Protein AF-A0A5E4R5S4-F1 (afdb_monomer_lite)

Sequence (81 aa):
MWSLGILLVFLMSADAYISFKPDDVEVPDIPGMFTTMFAKGKPLFIEARHFDDPLHYAKIMGYDKPIDFKLGETDNEDIKK

Organism: NCBI:txid189913

InterPro domains:
  IPR009724 TMEM70 family [PTHR13281] (19-75)
  IPR045325 TMEM70/TMEM186/TMEM223 protein family [PF06979] (16-63)

Structure (mmCIF, N/CA/C/O backbone):
data_AF-A0A5E4R5S4-F1
#
_entry.id   AF-A0A5E4R5S4-F1
#
loop_
_atom_site.group_PDB
_atom_site.id
_atom_site.type_symbol
_atom_site.label_atom_id
_atom_site.label_alt_id
_atom_site.label_comp_id
_atom_site.label_asym_id
_atom_site.label_entity_id
_atom_site.label_seq_id
_atom_site.pdbx_PDB_ins_code
_atom_site.Cartn_x
_atom_site.Cartn_y
_atom_site.Cartn_z
_atom_site.occupancy
_atom_site.B_iso_or_equiv
_atom_site.auth_seq_id
_atom_site.auth_comp_id
_atom_site.auth_asym_id
_atom_site.auth_atom_id
_atom_site.pdbx_PDB_model_num
ATOM 1 N N . MET A 1 1 ? 9.856 38.472 -0.646 1.00 58.72 1 MET A N 1
ATOM 2 C CA . MET A 1 1 ? 9.106 37.558 -1.542 1.00 58.72 1 MET A CA 1
ATOM 3 C C . MET A 1 1 ? 9.755 36.186 -1.768 1.00 58.72 1 MET A C 1
ATOM 5 O O . MET A 1 1 ? 9.031 35.285 -2.147 1.00 58.72 1 MET A O 1
ATOM 9 N N . TRP A 1 2 ? 11.048 35.967 -1.481 1.00 49.22 2 TRP A N 1
ATOM 10 C CA . TRP A 1 2 ? 11.724 34.678 -1.751 1.00 49.22 2 TRP A CA 1
ATOM 11 C C . TRP A 1 2 ? 11.676 33.651 -0.599 1.00 49.22 2 TRP A C 1
ATOM 13 O O . TRP A 1 2 ? 11.880 32.465 -0.822 1.00 49.22 2 TRP A O 1
ATOM 23 N N . SER A 1 3 ? 11.360 34.077 0.630 1.00 62.09 3 SER A N 1
ATOM 24 C CA . SER A 1 3 ? 11.328 33.186 1.804 1.00 62.09 3 SER A CA 1
ATOM 25 C C . SER A 1 3 ? 10.101 32.260 1.846 1.00 62.09 3 SER A C 1
ATOM 27 O O . SER A 1 3 ? 10.217 31.141 2.338 1.00 62.09 3 SER A O 1
ATOM 29 N N . LEU A 1 4 ? 8.958 32.673 1.278 1.00 66.62 4 LEU A N 1
ATOM 30 C CA . LEU A 1 4 ? 7.753 31.832 1.230 1.00 66.62 4 LEU A CA 1
ATOM 31 C C . LEU A 1 4 ? 7.919 30.631 0.281 1.00 66.62 4 LEU A C 1
ATOM 33 O O . LEU A 1 4 ? 7.433 29.547 0.579 1.00 66.62 4 LEU A O 1
ATOM 37 N N . GLY A 1 5 ? 8.628 30.817 -0.840 1.00 68.75 5 GLY A N 1
ATOM 38 C CA . GLY A 1 5 ? 8.845 29.759 -1.832 1.00 68.75 5 GLY A CA 1
ATOM 39 C C . GLY A 1 5 ? 9.741 28.631 -1.318 1.00 68.75 5 GLY A C 1
ATOM 40 O O . GLY A 1 5 ? 9.453 27.465 -1.555 1.00 68.75 5 GLY A O 1
ATOM 41 N N . ILE A 1 6 ? 10.781 28.963 -0.547 1.00 71.56 6 ILE A N 1
ATOM 42 C CA . ILE A 1 6 ? 11.688 27.971 0.054 1.00 71.56 6 ILE A CA 1
ATOM 43 C C . ILE A 1 6 ? 10.973 27.136 1.125 1.00 71.56 6 ILE A C 1
ATOM 45 O O . ILE A 1 6 ? 11.157 25.923 1.172 1.00 71.56 6 ILE A O 1
ATOM 49 N N . LEU A 1 7 ? 10.119 27.753 1.949 1.00 66.06 7 LEU A N 1
ATOM 50 C CA . LEU A 1 7 ? 9.362 27.034 2.978 1.00 66.06 7 LEU A CA 1
ATOM 51 C C . LEU A 1 7 ? 8.336 26.066 2.367 1.00 66.06 7 LEU A C 1
ATOM 53 O O . LEU A 1 7 ? 8.162 24.959 2.872 1.00 66.06 7 LEU A O 1
ATOM 57 N N . LEU A 1 8 ? 7.692 26.466 1.265 1.00 62.72 8 LEU A N 1
ATOM 58 C CA . LEU A 1 8 ? 6.733 25.623 0.550 1.00 62.72 8 LEU A CA 1
ATOM 59 C C . LEU A 1 8 ? 7.410 24.372 -0.032 1.00 62.72 8 LEU A C 1
ATOM 61 O O . LEU A 1 8 ? 6.891 23.273 0.120 1.00 62.72 8 LEU A O 1
ATOM 65 N N . VAL A 1 9 ? 8.598 24.529 -0.627 1.00 64.56 9 VAL A N 1
ATOM 66 C CA . VAL A 1 9 ? 9.393 23.402 -1.144 1.00 64.56 9 VAL A CA 1
ATOM 67 C C . VAL A 1 9 ? 9.815 22.459 -0.012 1.00 64.56 9 VAL A C 1
ATOM 69 O O . VAL A 1 9 ? 9.710 21.249 -0.165 1.00 64.56 9 VAL A O 1
ATOM 72 N N . PHE A 1 10 ? 10.212 22.985 1.150 1.00 65.00 10 PHE A N 1
ATOM 73 C CA . PHE A 1 10 ? 10.554 22.152 2.311 1.00 65.00 10 PHE A CA 1
ATOM 74 C C . PHE A 1 10 ? 9.357 21.382 2.888 1.00 65.00 10 PHE A C 1
ATOM 76 O O . PHE A 1 10 ? 9.525 20.240 3.308 1.00 65.00 10 PHE A O 1
ATOM 83 N N . LEU A 1 11 ? 8.155 21.969 2.888 1.00 64.00 11 LEU A N 1
ATOM 84 C CA . LEU A 1 11 ? 6.928 21.282 3.315 1.00 64.00 11 LEU A CA 1
ATOM 85 C C . LEU A 1 11 ? 6.538 20.136 2.374 1.00 64.00 11 LEU A C 1
ATOM 87 O O . LEU A 1 11 ? 5.975 19.144 2.829 1.00 64.00 11 LEU A O 1
ATOM 91 N N . MET A 1 12 ? 6.851 20.255 1.082 1.00 64.31 12 MET A N 1
ATOM 92 C CA . MET A 1 12 ? 6.582 19.209 0.091 1.00 64.31 12 MET A CA 1
ATOM 93 C C . MET A 1 12 ? 7.575 18.038 0.158 1.00 64.31 12 MET A C 1
ATOM 95 O O . MET A 1 12 ? 7.229 16.946 -0.278 1.00 64.31 12 MET A O 1
ATOM 99 N N . SER A 1 13 ? 8.772 18.239 0.723 1.00 57.25 13 SER A N 1
ATOM 100 C CA . SER A 1 13 ? 9.846 17.230 0.789 1.00 57.25 13 SER A CA 1
ATOM 101 C C . SER A 1 13 ? 9.922 16.469 2.119 1.00 57.25 13 SER A C 1
ATOM 103 O O . SER A 1 13 ? 10.947 15.860 2.425 1.00 57.25 13 SER A O 1
ATOM 105 N N . ALA A 1 14 ? 8.885 16.524 2.956 1.00 61.84 14 ALA A N 1
ATOM 106 C CA . ALA A 1 14 ? 8.844 15.729 4.177 1.00 61.84 14 ALA A CA 1
ATOM 107 C C . ALA A 1 14 ? 8.563 14.258 3.826 1.00 61.84 14 ALA A C 1
ATOM 109 O O . ALA A 1 14 ? 7.406 13.846 3.743 1.00 61.84 14 ALA A O 1
ATOM 110 N N . ASP A 1 15 ? 9.621 13.469 3.623 1.00 62.91 15 ASP A N 1
ATOM 111 C CA . ASP A 1 15 ? 9.507 12.022 3.431 1.00 62.91 15 ASP A CA 1
ATOM 112 C C . ASP A 1 15 ? 8.853 11.383 4.666 1.00 62.91 15 ASP A C 1
ATOM 114 O O . ASP A 1 15 ? 9.448 11.260 5.742 1.00 62.91 15 ASP A O 1
ATOM 118 N N . ALA A 1 16 ? 7.590 10.988 4.522 1.00 72.06 16 ALA A N 1
ATOM 119 C CA . ALA A 1 16 ? 6.846 10.293 5.557 1.00 72.06 16 ALA A CA 1
ATOM 120 C C . ALA A 1 16 ? 7.045 8.782 5.400 1.00 72.06 16 ALA A C 1
ATOM 122 O O . ALA A 1 16 ? 6.385 8.131 4.594 1.00 72.06 16 ALA A O 1
ATOM 123 N N . TYR A 1 17 ? 7.939 8.207 6.203 1.00 82.38 17 TYR A N 1
ATOM 124 C CA . TYR A 1 17 ? 8.136 6.759 6.242 1.00 82.38 17 TYR A CA 1
ATOM 125 C C . TYR A 1 17 ? 7.060 6.083 7.097 1.00 82.38 17 TYR A C 1
ATOM 127 O O . TYR A 1 17 ? 6.759 6.515 8.215 1.00 82.38 17 TYR A O 1
ATOM 135 N N . ILE A 1 18 ? 6.502 4.983 6.592 1.00 85.69 18 ILE A N 1
ATOM 136 C CA . ILE A 1 18 ? 5.571 4.127 7.324 1.00 85.69 18 ILE A CA 1
ATOM 137 C C . ILE A 1 18 ? 6.068 2.684 7.296 1.00 85.69 18 ILE A C 1
ATOM 139 O O . ILE A 1 18 ? 6.282 2.100 6.240 1.00 85.69 18 ILE A O 1
ATOM 143 N N . SER A 1 19 ? 6.261 2.104 8.480 1.00 90.56 19 SER A N 1
ATOM 144 C CA . SER A 1 19 ? 6.595 0.689 8.631 1.00 90.56 19 SER A CA 1
ATOM 145 C C . SER A 1 19 ? 5.343 -0.080 9.040 1.00 90.56 19 SER A C 1
ATOM 147 O O . SER A 1 19 ? 4.724 0.225 10.068 1.00 90.56 19 SER A O 1
ATOM 149 N N . PHE A 1 20 ? 4.966 -1.065 8.235 1.00 91.00 20 PHE A N 1
ATOM 150 C CA . PHE A 1 20 ? 3.794 -1.912 8.433 1.00 91.00 20 PHE A CA 1
ATOM 151 C C . PHE A 1 20 ? 4.102 -3.348 8.002 1.00 91.00 20 PHE A C 1
ATOM 153 O O . PHE A 1 20 ? 5.027 -3.592 7.224 1.00 91.00 20 PHE A O 1
ATOM 160 N N . LYS A 1 21 ? 3.340 -4.301 8.533 1.00 90.94 21 LYS A N 1
ATOM 161 C CA . LYS A 1 21 ? 3.280 -5.681 8.039 1.00 90.94 21 LYS A CA 1
ATOM 162 C C . LYS A 1 21 ? 2.045 -5.846 7.148 1.00 90.94 21 LYS A C 1
ATOM 164 O O . LYS A 1 21 ? 1.108 -5.073 7.317 1.00 90.94 21 LYS A O 1
ATOM 169 N N . PRO A 1 22 ? 1.988 -6.849 6.255 1.00 87.88 22 PRO A N 1
ATOM 170 C CA . PRO A 1 22 ? 0.791 -7.107 5.449 1.00 87.88 22 PRO A CA 1
ATOM 171 C C . PRO A 1 22 ? -0.494 -7.258 6.279 1.00 87.88 22 PRO A C 1
ATOM 173 O O . PRO A 1 22 ? -1.547 -6.823 5.845 1.00 87.88 22 PRO A O 1
ATOM 176 N N . ASP A 1 23 ? -0.401 -7.796 7.498 1.00 88.44 23 ASP A N 1
ATOM 177 C CA . ASP A 1 23 ? -1.554 -7.939 8.399 1.00 88.44 23 ASP A CA 1
ATOM 178 C C . ASP A 1 23 ? -2.028 -6.608 9.026 1.00 88.44 23 ASP A C 1
ATOM 180 O O . ASP A 1 23 ? -3.113 -6.556 9.594 1.00 88.44 23 ASP A O 1
ATOM 184 N N . ASP A 1 24 ? -1.241 -5.528 8.925 1.00 89.62 24 ASP A N 1
ATOM 185 C CA . ASP A 1 24 ? -1.614 -4.177 9.383 1.00 89.62 24 ASP A CA 1
ATOM 186 C C . ASP A 1 24 ? -2.362 -3.372 8.290 1.00 89.62 24 ASP A C 1
ATOM 188 O O . ASP A 1 24 ? -2.536 -2.152 8.432 1.00 89.62 24 ASP A O 1
ATOM 192 N N . VAL A 1 25 ? -2.700 -4.020 7.167 1.00 90.69 25 VAL A N 1
ATOM 193 C CA . VAL A 1 25 ? -3.231 -3.391 5.953 1.00 90.69 25 VAL A CA 1
ATOM 194 C C . VAL A 1 25 ? -4.685 -3.767 5.721 1.00 90.69 25 VAL A C 1
ATOM 196 O O . VAL A 1 25 ? -5.039 -4.942 5.687 1.00 90.69 25 VAL A O 1
ATOM 199 N N . GLU A 1 26 ? -5.502 -2.755 5.455 1.00 89.88 26 GLU A N 1
ATOM 200 C CA . GLU A 1 26 ? -6.869 -2.917 4.971 1.00 89.88 26 GLU A CA 1
ATOM 201 C C . GLU A 1 26 ? -6.926 -2.536 3.489 1.00 89.88 26 GLU A C 1
ATOM 203 O O . GLU A 1 26 ? -6.626 -1.396 3.111 1.00 89.88 26 GLU A O 1
ATOM 208 N N . VAL A 1 27 ? -7.289 -3.508 2.652 1.00 85.88 27 VAL A N 1
ATOM 209 C CA . VAL A 1 27 ? -7.502 -3.342 1.209 1.00 85.88 27 VAL A CA 1
ATOM 210 C C . VAL A 1 27 ? -8.998 -3.400 0.893 1.00 85.88 27 VAL A C 1
ATOM 212 O O . VAL A 1 27 ? -9.741 -4.052 1.625 1.00 85.88 27 VAL A O 1
ATOM 215 N N . PRO A 1 28 ? -9.469 -2.723 -0.166 1.00 82.12 28 PRO A N 1
ATOM 216 C CA . PRO A 1 28 ? -10.868 -2.794 -0.565 1.00 82.12 28 PRO A CA 1
ATOM 217 C C . PRO A 1 28 ? -11.228 -4.182 -1.100 1.00 82.12 28 PRO A C 1
ATOM 219 O O . PRO A 1 28 ? -10.395 -4.852 -1.710 1.00 82.12 28 PRO A O 1
ATOM 222 N N . ASP A 1 29 ? -12.499 -4.562 -0.943 1.00 77.69 29 ASP A N 1
ATOM 223 C CA . ASP A 1 29 ? -13.028 -5.855 -1.401 1.00 77.69 29 ASP A CA 1
ATOM 224 C C . ASP A 1 29 ? -12.857 -6.064 -2.915 1.00 77.69 29 ASP A C 1
ATOM 226 O O . ASP A 1 29 ? -12.608 -7.176 -3.377 1.00 77.69 29 ASP A O 1
ATOM 230 N N . ILE A 1 30 ? -12.973 -4.984 -3.698 1.00 74.81 30 ILE A N 1
ATOM 231 C CA . ILE A 1 30 ? -12.794 -5.001 -5.152 1.00 74.81 30 ILE A CA 1
ATOM 232 C C . ILE A 1 30 ? -11.652 -4.044 -5.518 1.00 74.81 30 ILE A C 1
ATOM 234 O O . ILE A 1 30 ? -11.873 -2.832 -5.617 1.00 74.81 30 ILE A O 1
ATOM 238 N N . PRO A 1 31 ? -10.4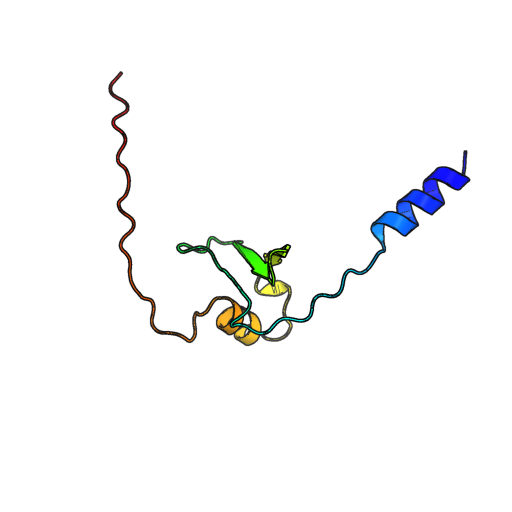27 -4.552 -5.732 1.00 73.56 31 PRO A N 1
ATOM 239 C CA . PRO A 1 31 ? -9.323 -3.723 -6.193 1.00 73.56 31 PRO A CA 1
ATOM 240 C C . PRO A 1 31 ? -9.533 -3.294 -7.656 1.00 73.56 31 PRO A C 1
ATOM 242 O O . PRO A 1 31 ? -9.845 -4.107 -8.526 1.00 73.56 31 PRO A O 1
ATOM 245 N N . GLY A 1 32 ? -9.356 -1.998 -7.933 1.00 71.81 32 GLY A N 1
ATOM 246 C CA . GLY A 1 32 ? -9.343 -1.439 -9.291 1.00 71.81 32 GLY A CA 1
ATOM 247 C C . GLY A 1 32 ? -7.959 -1.509 -9.955 1.00 71.81 32 GLY A C 1
ATOM 248 O O . GLY A 1 32 ? -7.013 -2.061 -9.401 1.00 71.81 32 GLY A O 1
ATOM 249 N N . MET A 1 33 ? -7.806 -0.888 -11.136 1.00 70.06 33 MET A N 1
ATOM 250 C CA . MET A 1 33 ? -6.488 -0.741 -11.798 1.00 70.06 33 MET A CA 1
ATOM 251 C C . MET A 1 33 ? -5.464 -0.003 -10.923 1.00 70.06 33 MET A C 1
ATOM 253 O O . MET A 1 33 ? -4.261 -0.220 -11.038 1.00 70.06 33 MET A O 1
ATOM 257 N N . PHE A 1 34 ? -5.967 0.873 -10.060 1.00 74.94 34 PHE A N 1
ATOM 258 C CA . PHE A 1 34 ? -5.260 1.507 -8.966 1.00 74.94 34 PHE A CA 1
ATOM 259 C C . PHE A 1 34 ? -6.117 1.337 -7.716 1.00 74.94 34 PHE A C 1
ATOM 261 O O . PHE A 1 34 ? -7.348 1.341 -7.797 1.00 74.94 34 PHE A O 1
ATOM 268 N N . THR A 1 35 ? -5.474 1.171 -6.566 1.00 80.25 35 THR A N 1
ATOM 269 C CA . THR A 1 35 ? -6.189 0.961 -5.311 1.00 80.25 35 THR A CA 1
ATOM 270 C C . THR A 1 35 ? -5.573 1.789 -4.203 1.00 80.25 35 THR A C 1
ATOM 272 O O . THR A 1 35 ? -4.369 2.054 -4.172 1.00 80.25 35 THR A O 1
ATOM 275 N N . THR A 1 36 ? -6.428 2.211 -3.287 1.00 87.56 36 THR A N 1
ATOM 276 C CA . THR A 1 36 ? -6.011 2.748 -2.003 1.00 87.56 36 THR A CA 1
ATOM 277 C C . THR A 1 36 ? -6.043 1.634 -0.971 1.00 87.56 36 THR A C 1
ATOM 279 O O . THR A 1 36 ? -6.768 0.652 -1.117 1.00 87.56 36 THR A O 1
ATOM 282 N N . MET A 1 37 ? -5.230 1.776 0.063 1.00 90.25 37 MET A N 1
ATOM 283 C CA . MET A 1 37 ? -5.232 0.902 1.230 1.00 90.25 37 MET A CA 1
ATOM 284 C C . MET A 1 37 ? -5.037 1.743 2.483 1.00 90.25 37 MET A C 1
ATOM 286 O O . MET A 1 37 ? -4.485 2.844 2.411 1.00 90.25 37 MET A O 1
ATOM 290 N N . PHE A 1 38 ? -5.434 1.224 3.636 1.00 91.19 38 PHE A N 1
ATOM 291 C CA . PHE A 1 38 ? -5.064 1.812 4.917 1.00 91.19 38 PHE A CA 1
ATOM 292 C C . PHE A 1 38 ? -3.955 0.981 5.543 1.00 91.19 38 PHE A C 1
ATOM 294 O O . PHE A 1 38 ? -4.146 -0.195 5.822 1.00 91.19 38 PHE A O 1
ATOM 301 N N . ALA A 1 39 ? -2.800 1.592 5.795 1.00 91.50 39 ALA A N 1
ATOM 302 C CA . ALA A 1 39 ? -1.759 0.998 6.629 1.00 91.50 39 ALA A CA 1
ATOM 303 C C . ALA A 1 39 ? -1.763 1.710 7.979 1.00 91.50 39 ALA A C 1
ATOM 305 O O . ALA A 1 39 ? -1.486 2.912 8.048 1.00 91.50 39 ALA A O 1
ATOM 306 N N . LYS A 1 40 ? -2.096 0.993 9.060 1.00 90.06 40 LYS A N 1
ATOM 307 C CA . LYS A 1 40 ? -2.196 1.576 10.417 1.00 90.06 40 LYS A CA 1
ATOM 308 C C . LYS A 1 40 ? -3.061 2.848 10.459 1.00 90.06 40 LYS A C 1
ATOM 310 O O . LYS A 1 40 ? -2.677 3.853 11.058 1.00 90.06 40 LYS A O 1
ATOM 315 N N . GLY A 1 41 ? -4.196 2.827 9.760 1.00 87.81 41 GLY A N 1
ATOM 316 C CA . GLY A 1 41 ? -5.133 3.955 9.675 1.00 87.81 41 GLY A CA 1
ATOM 317 C C . GLY A 1 41 ? -4.683 5.126 8.791 1.00 87.81 41 GLY A C 1
ATOM 318 O O . GLY A 1 41 ? -5.381 6.136 8.730 1.00 87.81 41 GLY A O 1
ATOM 319 N N . LYS A 1 42 ? -3.543 5.026 8.092 1.00 88.81 42 LYS A N 1
ATOM 320 C CA . LYS A 1 42 ? -3.109 6.030 7.111 1.00 88.81 42 LYS A CA 1
ATOM 321 C C . LYS A 1 42 ? -3.483 5.588 5.695 1.00 88.81 42 LYS A C 1
ATOM 323 O O . LYS A 1 42 ? -3.046 4.508 5.294 1.00 88.81 42 LYS A O 1
ATOM 328 N N . PRO A 1 43 ? -4.242 6.397 4.934 1.00 89.88 43 PRO A N 1
ATOM 329 C CA . PRO A 1 43 ? -4.560 6.077 3.550 1.00 89.88 43 PRO A CA 1
ATOM 330 C C . PRO A 1 43 ? -3.304 6.202 2.683 1.00 89.88 4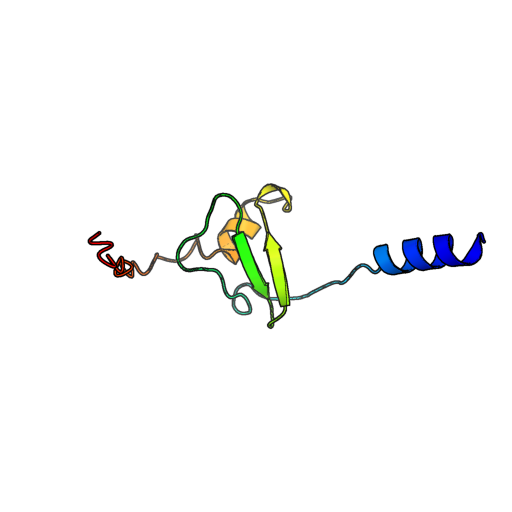3 PRO A C 1
ATOM 332 O O . PRO A 1 43 ? -2.622 7.228 2.710 1.00 89.88 43 PRO A O 1
ATOM 335 N N . LEU A 1 44 ? -3.014 5.164 1.907 1.00 89.31 44 LEU A N 1
ATOM 336 C CA . LEU A 1 44 ? -1.922 5.107 0.944 1.00 89.31 44 LEU A CA 1
ATOM 337 C C . LEU A 1 44 ? -2.482 4.778 -0.436 1.00 89.31 44 LEU A C 1
ATOM 339 O O . LEU A 1 44 ? -3.351 3.919 -0.578 1.00 89.31 44 LEU A O 1
ATOM 343 N N . PHE A 1 45 ? -1.957 5.455 -1.450 1.00 89.12 45 PHE A N 1
ATOM 344 C CA . PHE A 1 45 ? -2.163 5.088 -2.844 1.00 89.12 45 PHE A CA 1
ATOM 345 C C . PHE A 1 45 ? -1.069 4.108 -3.253 1.00 89.12 45 PHE A C 1
ATOM 347 O O . PHE A 1 45 ? 0.112 4.411 -3.069 1.00 89.12 45 PHE A O 1
ATOM 354 N N . ILE A 1 46 ? -1.448 2.945 -3.785 1.00 87.56 46 ILE A N 1
ATOM 355 C CA . ILE A 1 46 ? -0.486 1.916 -4.175 1.00 87.56 46 ILE A CA 1
ATOM 356 C C . ILE A 1 46 ? -0.766 1.380 -5.576 1.00 87.56 46 ILE A C 1
ATOM 358 O O . ILE A 1 46 ? -1.903 1.250 -6.027 1.00 87.56 46 ILE A O 1
ATOM 362 N N . GLU A 1 47 ? 0.315 1.032 -6.263 1.00 89.25 47 GLU A N 1
ATOM 363 C CA . GLU A 1 47 ? 0.294 0.437 -7.596 1.00 89.25 47 GLU A CA 1
ATOM 364 C C . GLU A 1 47 ? 1.494 -0.510 -7.711 1.00 89.25 47 GLU A C 1
ATOM 366 O O . GLU A 1 47 ? 2.530 -0.251 -7.098 1.00 89.25 47 GLU A O 1
ATOM 371 N N . ALA A 1 48 ? 1.393 -1.574 -8.512 1.00 87.38 48 ALA A N 1
ATOM 372 C CA . ALA A 1 48 ? 2.465 -2.566 -8.645 1.00 87.38 48 ALA A CA 1
ATOM 373 C C . ALA A 1 48 ? 3.810 -1.965 -9.104 1.00 87.38 48 ALA A C 1
ATOM 375 O O . ALA A 1 48 ? 4.864 -2.461 -8.727 1.00 87.38 48 ALA A O 1
ATOM 376 N N . ARG A 1 49 ? 3.777 -0.870 -9.877 1.00 88.75 49 ARG A N 1
ATOM 377 C CA . ARG A 1 49 ? 4.966 -0.173 -10.402 1.00 88.75 49 ARG A CA 1
ATOM 378 C C . ARG A 1 49 ? 5.766 0.579 -9.337 1.00 88.75 49 ARG A C 1
ATOM 380 O O . ARG A 1 49 ? 6.904 0.939 -9.605 1.00 88.75 49 ARG A O 1
ATOM 387 N N . HIS A 1 50 ? 5.194 0.801 -8.152 1.00 87.75 50 HIS A N 1
ATOM 388 C CA . HIS A 1 50 ? 5.916 1.391 -7.022 1.00 87.75 50 HIS A CA 1
ATOM 389 C C . HIS A 1 50 ? 6.879 0.401 -6.349 1.00 87.75 50 HIS A C 1
ATOM 391 O O . HIS A 1 50 ? 7.624 0.798 -5.457 1.00 87.75 50 HIS A O 1
ATOM 397 N N . PHE A 1 51 ? 6.852 -0.879 -6.733 1.00 88.12 51 PHE A N 1
ATOM 398 C CA . PHE A 1 51 ? 7.646 -1.932 -6.113 1.00 88.12 51 PHE A CA 1
ATOM 399 C C . PHE A 1 51 ? 8.618 -2.543 -7.121 1.00 88.12 51 PHE A C 1
ATOM 401 O O . PHE A 1 51 ? 8.229 -2.887 -8.235 1.00 88.12 51 PHE A O 1
ATOM 408 N N . ASP A 1 52 ? 9.864 -2.751 -6.690 1.00 92.62 52 ASP A N 1
ATOM 409 C CA . ASP A 1 52 ? 10.874 -3.456 -7.491 1.00 92.62 52 ASP A CA 1
ATOM 410 C C . ASP A 1 52 ? 10.501 -4.931 -7.713 1.00 92.62 52 ASP A C 1
ATOM 412 O O . ASP A 1 52 ? 10.771 -5.501 -8.769 1.00 92.62 52 ASP A O 1
ATOM 416 N N . ASP A 1 53 ? 9.857 -5.543 -6.714 1.00 91.44 53 ASP A N 1
ATOM 417 C CA . ASP A 1 53 ? 9.320 -6.900 -6.787 1.00 91.44 53 ASP A CA 1
ATOM 418 C C . ASP A 1 53 ? 7.779 -6.860 -6.770 1.00 91.44 53 ASP A C 1
ATOM 420 O O . ASP A 1 53 ? 7.179 -6.531 -5.735 1.00 91.44 53 ASP A O 1
ATOM 424 N N . PRO A 1 54 ? 7.115 -7.239 -7.878 1.00 87.19 54 PRO A N 1
ATOM 425 C CA . PRO A 1 54 ? 5.659 -7.333 -7.957 1.00 87.19 54 PRO A CA 1
ATOM 426 C C . PRO A 1 54 ? 5.035 -8.265 -6.908 1.00 87.19 54 PRO A C 1
ATOM 428 O O . PRO A 1 54 ? 3.862 -8.101 -6.559 1.00 87.19 54 PRO A O 1
ATOM 431 N N . LEU A 1 55 ? 5.791 -9.231 -6.372 1.00 90.12 55 LEU A N 1
ATOM 432 C CA . LEU A 1 55 ? 5.305 -10.137 -5.329 1.00 90.12 55 LEU A CA 1
ATOM 433 C C . LEU A 1 55 ? 5.040 -9.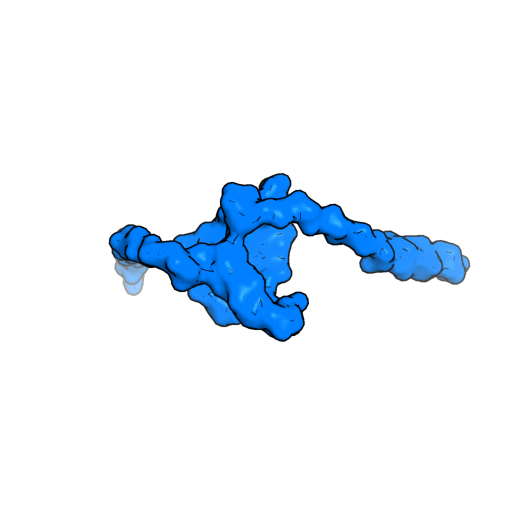416 -4.004 1.00 90.12 55 LEU A C 1
ATOM 435 O O . LEU A 1 55 ? 4.191 -9.866 -3.233 1.00 90.12 55 LEU A O 1
ATOM 439 N N . HIS A 1 56 ? 5.710 -8.292 -3.728 1.00 90.94 56 HIS A N 1
ATOM 440 C CA . HIS A 1 56 ? 5.392 -7.473 -2.556 1.00 90.94 56 HIS A CA 1
ATOM 441 C C . HIS A 1 56 ? 3.999 -6.868 -2.668 1.00 90.94 56 HIS A C 1
ATOM 443 O O . HIS A 1 56 ? 3.216 -6.965 -1.725 1.00 90.94 56 HIS A O 1
ATOM 449 N N . TYR A 1 57 ? 3.670 -6.316 -3.837 1.00 90.00 57 TYR A N 1
ATOM 450 C CA . TYR A 1 57 ? 2.333 -5.803 -4.109 1.00 90.00 57 TYR A CA 1
ATOM 451 C C . TYR A 1 57 ? 1.283 -6.911 -3.957 1.00 90.00 57 TYR A C 1
ATOM 453 O O . TYR A 1 57 ? 0.306 -6.726 -3.238 1.00 90.00 57 TYR A O 1
ATOM 461 N N . ALA A 1 58 ? 1.523 -8.092 -4.536 1.00 89.06 58 ALA A N 1
ATOM 462 C CA . ALA A 1 58 ? 0.600 -9.223 -4.427 1.00 89.06 58 ALA A CA 1
ATOM 463 C C . ALA A 1 58 ? 0.332 -9.644 -2.970 1.00 89.06 58 ALA A C 1
ATOM 465 O O . ALA A 1 58 ? -0.819 -9.865 -2.604 1.00 89.06 58 ALA A O 1
ATOM 466 N N . LYS A 1 59 ? 1.371 -9.702 -2.126 1.00 90.88 59 LYS A N 1
ATOM 467 C CA . LYS A 1 59 ? 1.239 -10.037 -0.696 1.00 90.88 59 LYS A CA 1
ATOM 468 C C . LYS A 1 59 ? 0.508 -8.965 0.106 1.00 90.88 59 LYS A C 1
ATOM 470 O O . LYS A 1 59 ? -0.294 -9.296 0.969 1.00 90.88 59 LYS A O 1
ATOM 475 N N . ILE A 1 60 ? 0.786 -7.688 -0.160 1.00 90.56 60 ILE A N 1
ATOM 476 C CA . ILE A 1 60 ? 0.097 -6.568 0.503 1.00 90.56 60 ILE A CA 1
ATOM 477 C C . ILE A 1 60 ? -1.391 -6.581 0.144 1.00 90.56 60 ILE A C 1
ATOM 479 O O . ILE A 1 60 ? -2.232 -6.376 1.012 1.00 90.56 60 ILE A O 1
ATOM 483 N N . MET A 1 61 ? -1.709 -6.881 -1.116 1.00 88.00 61 MET A N 1
ATOM 484 C CA . MET A 1 61 ? -3.083 -7.004 -1.599 1.00 88.00 61 MET A CA 1
ATOM 485 C C . MET A 1 61 ? -3.785 -8.299 -1.168 1.00 88.00 61 MET A C 1
ATOM 487 O O . MET A 1 61 ? -4.980 -8.444 -1.405 1.00 88.00 61 MET A O 1
ATOM 491 N N . GLY A 1 62 ? -3.067 -9.249 -0.561 1.00 86.81 62 GLY A N 1
ATOM 492 C CA . GLY A 1 62 ? -3.618 -10.543 -0.162 1.00 86.81 62 GLY A CA 1
ATOM 493 C C . GLY A 1 62 ? -3.926 -11.489 -1.328 1.00 86.81 62 GLY A C 1
ATOM 494 O O . GLY A 1 62 ? -4.688 -12.434 -1.149 1.00 86.81 62 GLY A O 1
ATOM 495 N N . TYR A 1 63 ? -3.337 -11.278 -2.511 1.00 85.88 63 TYR A N 1
ATOM 496 C CA . TYR A 1 63 ? -3.519 -12.152 -3.683 1.00 85.88 63 TYR A CA 1
ATOM 497 C C . TYR A 1 63 ? -2.871 -13.534 -3.520 1.00 85.88 63 TYR A C 1
ATOM 499 O O . TYR A 1 63 ? -3.117 -14.435 -4.319 1.00 85.88 63 TYR A O 1
ATOM 507 N N . ASP A 1 64 ? -2.026 -13.704 -2.504 1.00 86.12 64 ASP A N 1
ATOM 508 C CA . ASP A 1 64 ? -1.463 -14.989 -2.095 1.00 86.12 64 ASP A CA 1
ATOM 509 C C . ASP A 1 64 ? -2.428 -15.823 -1.234 1.00 86.12 64 ASP A C 1
ATOM 511 O O . ASP A 1 64 ? -2.216 -17.027 -1.068 1.00 86.12 64 ASP A O 1
ATOM 515 N N . LYS A 1 65 ? -3.487 -15.207 -0.694 1.00 83.38 65 LYS A N 1
ATOM 516 C CA . LYS A 1 65 ? -4.501 -15.862 0.138 1.00 83.38 65 LYS A CA 1
ATOM 517 C C . LYS A 1 65 ? -5.701 -16.293 -0.722 1.00 83.38 65 LYS A C 1
ATOM 519 O O . LYS A 1 65 ? -6.005 -15.654 -1.729 1.00 83.38 65 LYS A O 1
ATOM 524 N N . PRO A 1 66 ? -6.407 -17.378 -0.351 1.00 80.12 66 PRO A N 1
ATOM 525 C CA . PRO A 1 66 ? -7.647 -17.746 -1.026 1.00 80.12 66 PRO A CA 1
ATOM 526 C C . PRO A 1 66 ? -8.670 -16.611 -0.884 1.00 80.12 66 PRO A C 1
ATOM 528 O O . PRO A 1 66 ? -8.933 -16.149 0.224 1.00 80.12 66 PRO A O 1
ATOM 531 N N . ILE A 1 67 ? -9.230 -16.170 -2.012 1.00 72.00 67 ILE A N 1
ATOM 532 C CA . ILE A 1 67 ? -10.261 -15.129 -2.047 1.00 72.00 67 ILE A CA 1
ATOM 533 C C . ILE A 1 67 ? -11.528 -15.677 -1.384 1.00 72.00 67 ILE A C 1
ATOM 535 O O . ILE A 1 67 ? -12.104 -16.660 -1.855 1.00 72.00 67 ILE A O 1
ATOM 539 N N . ASP A 1 68 ? -11.968 -15.026 -0.308 1.00 67.94 68 ASP A N 1
ATOM 540 C CA . ASP A 1 68 ? -13.299 -15.234 0.253 1.00 67.94 68 ASP A CA 1
ATOM 541 C C . ASP A 1 68 ? -14.291 -14.457 -0.620 1.00 67.94 68 ASP A C 1
ATOM 543 O O . ASP A 1 68 ? -14.439 -13.240 -0.491 1.00 67.94 68 ASP A O 1
ATOM 547 N N . PHE A 1 69 ? -14.888 -15.140 -1.602 1.00 64.06 69 PHE A N 1
ATOM 548 C CA . PHE A 1 69 ? -15.851 -14.543 -2.525 1.00 64.06 69 PHE A CA 1
ATOM 549 C C . PHE A 1 69 ? -17.126 -14.154 -1.774 1.00 64.06 69 PHE A C 1
ATOM 551 O O . PHE A 1 69 ? -18.121 -14.880 -1.765 1.00 64.06 69 PHE A O 1
ATOM 558 N N . LYS A 1 70 ? -17.127 -12.959 -1.193 1.00 65.56 70 LYS A N 1
ATOM 559 C CA . LYS A 1 70 ? -18.355 -12.255 -0.847 1.00 65.56 70 LYS A CA 1
ATOM 560 C C . LYS A 1 70 ? -18.866 -11.646 -2.143 1.00 65.56 70 LYS A C 1
ATOM 562 O O . LYS A 1 70 ? -18.369 -10.614 -2.580 1.00 65.56 70 LYS A O 1
ATOM 567 N N . LEU A 1 71 ? -19.786 -12.340 -2.821 1.00 62.06 71 LEU A N 1
ATOM 568 C CA . LEU A 1 71 ? -20.527 -11.733 -3.924 1.00 62.06 71 LEU A CA 1
ATOM 569 C C . LEU A 1 71 ? -21.164 -10.462 -3.366 1.00 62.06 71 LEU A C 1
ATOM 571 O O . LEU A 1 71 ? -22.072 -10.554 -2.545 1.00 62.06 71 LEU A O 1
ATOM 575 N N . GLY A 1 72 ? -20.643 -9.302 -3.767 1.00 53.94 72 GLY A N 1
ATOM 576 C CA . GLY A 1 72 ? -21.242 -8.025 -3.424 1.00 53.94 72 GLY A CA 1
ATOM 577 C C . GLY A 1 72 ? -22.705 -8.072 -3.832 1.00 53.94 72 GLY A C 1
ATOM 578 O O . GLY A 1 72 ? -23.013 -8.298 -5.007 1.00 53.94 72 GLY A O 1
ATOM 579 N N . GLU A 1 73 ? -23.601 -7.909 -2.863 1.00 55.78 73 GLU A N 1
ATOM 580 C CA . GLU A 1 73 ? -24.975 -7.545 -3.158 1.00 55.78 73 GLU A CA 1
ATOM 581 C C . GLU A 1 73 ? -24.877 -6.249 -3.958 1.00 55.78 73 GLU A C 1
ATOM 583 O O . GLU A 1 73 ? -24.450 -5.204 -3.477 1.00 55.78 73 GLU A O 1
ATOM 588 N N . THR A 1 74 ? -25.106 -6.370 -5.263 1.00 52.47 74 THR A N 1
ATOM 589 C CA . THR A 1 74 ? -25.220 -5.207 -6.123 1.00 52.47 74 THR A CA 1
ATOM 590 C C . THR A 1 74 ? -26.557 -4.608 -5.739 1.00 52.47 74 THR A C 1
ATOM 592 O O . THR A 1 74 ? -27.594 -5.138 -6.147 1.00 52.47 74 THR A O 1
ATOM 595 N N . ASP A 1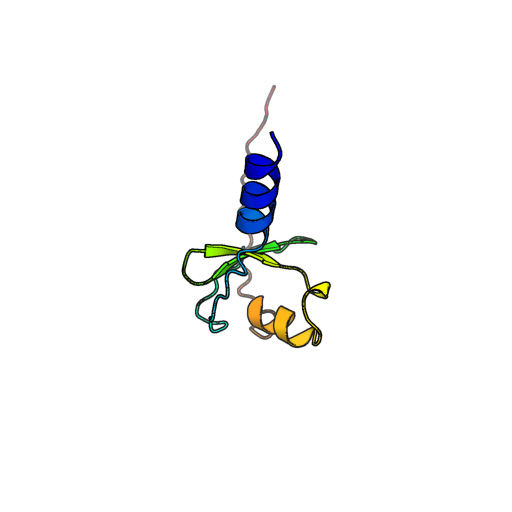 75 ? -26.536 -3.573 -4.905 1.00 54.59 75 ASP A 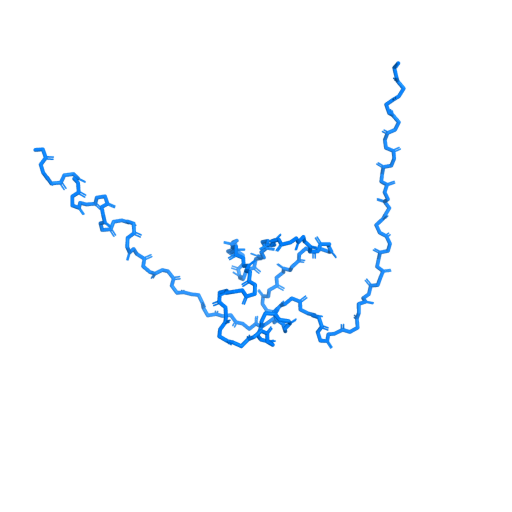N 1
ATOM 596 C CA . ASP A 1 75 ? -27.708 -2.758 -4.611 1.00 54.59 75 ASP A CA 1
ATOM 597 C C . ASP A 1 75 ? -28.168 -2.142 -5.935 1.00 54.59 75 ASP A C 1
ATOM 599 O O . ASP A 1 75 ? -27.709 -1.092 -6.386 1.00 54.59 75 ASP A O 1
ATOM 603 N N . ASN A 1 76 ? -29.036 -2.880 -6.625 1.00 52.97 76 ASN A N 1
ATOM 604 C CA . ASN A 1 76 ? -29.787 -2.417 -7.772 1.00 52.97 76 ASN A CA 1
ATOM 605 C C . ASN A 1 76 ? -30.834 -1.449 -7.222 1.00 52.97 76 ASN A C 1
ATOM 607 O O . ASN A 1 76 ? -31.992 -1.813 -7.035 1.00 52.97 76 ASN A O 1
ATOM 611 N N . GLU A 1 77 ? -30.419 -0.226 -6.902 1.00 56.66 77 GLU A N 1
ATOM 612 C CA . GLU A 1 77 ? -31.362 0.847 -6.630 1.00 56.66 77 GLU A CA 1
ATOM 613 C C . GLU A 1 77 ? -31.997 1.281 -7.954 1.00 56.66 77 GLU A C 1
ATOM 615 O O . GLU A 1 77 ? -31.407 1.961 -8.797 1.00 56.66 77 GLU A O 1
ATOM 620 N N . ASP A 1 78 ? -33.230 0.817 -8.128 1.00 58.12 78 ASP A N 1
ATOM 621 C CA . ASP A 1 78 ? -34.200 1.233 -9.125 1.00 58.12 78 ASP A CA 1
ATOM 622 C C . ASP A 1 78 ? -34.247 2.766 -9.291 1.00 58.12 78 ASP A C 1
ATOM 624 O O . ASP A 1 78 ? -34.955 3.466 -8.564 1.00 58.12 78 ASP A O 1
ATOM 628 N N . ILE A 1 79 ? -33.619 3.309 -10.338 1.00 56.28 79 ILE A N 1
ATOM 629 C CA . ILE A 1 79 ? -34.056 4.596 -10.894 1.00 56.28 79 ILE A CA 1
ATOM 630 C C . ILE A 1 79 ? -35.209 4.309 -11.858 1.00 56.28 79 ILE A C 1
ATOM 632 O O . ILE A 1 79 ? -35.050 4.260 -13.077 1.00 56.28 79 ILE A O 1
ATOM 636 N N . LYS A 1 80 ? -36.409 4.134 -11.296 1.00 53.25 80 LYS A N 1
ATOM 637 C CA . LYS A 1 80 ? -37.643 4.463 -12.016 1.00 53.25 80 LYS A CA 1
ATOM 638 C C . LYS A 1 80 ? -37.739 5.984 -12.115 1.00 53.25 80 LYS A C 1
ATOM 640 O O . LYS A 1 80 ? -38.012 6.646 -11.113 1.00 53.25 80 LYS A O 1
ATOM 645 N N . LYS A 1 81 ? -37.587 6.529 -13.320 1.00 41.03 81 LYS A N 1
ATOM 646 C CA . LYS A 1 81 ? -38.250 7.776 -13.706 1.00 41.03 81 LYS A CA 1
ATOM 647 C C . LYS A 1 81 ? -38.636 7.756 -15.174 1.00 41.03 81 LYS A C 1
ATOM 649 O O . LYS A 1 81 ? -37.766 7.408 -15.997 1.00 41.03 81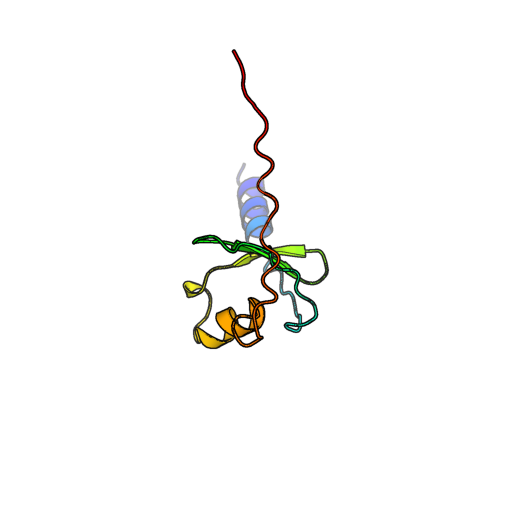 LYS A O 1
#

pLDDT: mean 76.67, std 13.92, range [41.03, 92.62]

Radius of gyration: 18.91 Å; chains: 1; bounding box: 50×55×24 Å

Secondary structure (DSSP, 8-state):
--HHHHHHHHHHT--------GGGEE--SS--SSEEEEETTEEEEE-GGG-SSHHHHHHHTTTTSPP--------------

Foldseek 3Di:
DPPVVVVVVVVVPPPDDDDADLVQKAWDLDQDQWTWIARVNDIDTDHCVVDPDSVVVCSSNVVVPPRPDPPPPPPPPDPDD